Protein AF-A0A0B4CV98-F1 (afdb_monomer_lite)

Organism: NCBI:txid172043

Structure (mmCIF, N/CA/C/O backbone):
data_AF-A0A0B4CV98-F1
#
_entry.id   AF-A0A0B4CV98-F1
#
loop_
_atom_site.group_PDB
_atom_site.i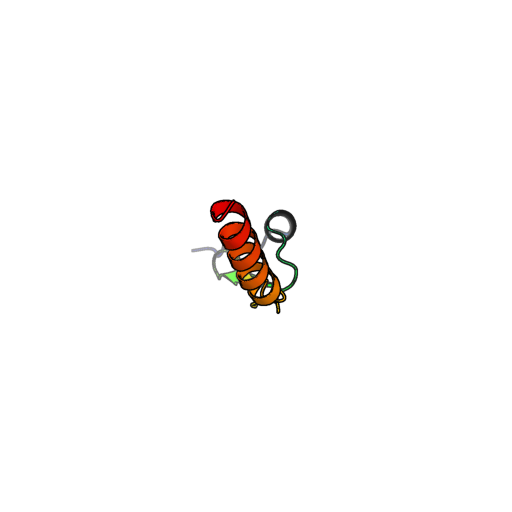d
_atom_site.type_symbol
_atom_site.label_atom_id
_atom_site.label_alt_id
_atom_site.label_comp_id
_atom_site.label_asym_id
_atom_site.label_entity_id
_atom_site.label_seq_id
_atom_site.pdbx_PDB_ins_code
_atom_site.Cartn_x
_atom_site.Cartn_y
_atom_site.Cartn_z
_atom_site.occupancy
_atom_site.B_iso_or_equiv
_atom_site.auth_seq_id
_atom_site.auth_comp_id
_atom_site.auth_asym_id
_atom_site.auth_atom_id
_atom_site.pdbx_PDB_model_num
ATOM 1 N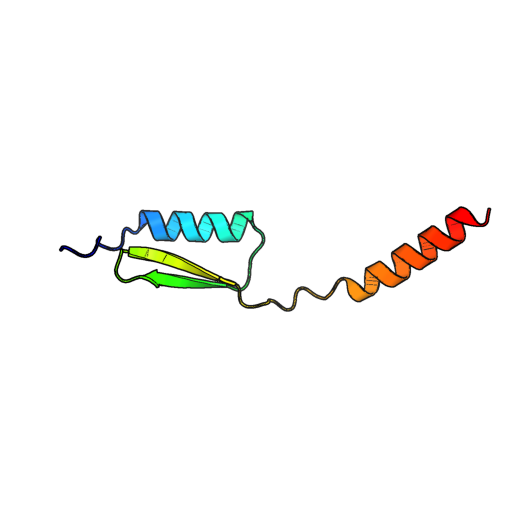 N . MET A 1 1 ? -17.597 -10.208 24.350 1.00 41.28 1 MET A N 1
ATOM 2 C CA . MET A 1 1 ? -16.382 -10.273 23.510 1.00 41.28 1 MET A CA 1
ATOM 3 C C . MET A 1 1 ? -16.096 -8.870 23.001 1.00 41.28 1 MET A C 1
ATOM 5 O O . MET A 1 1 ? -16.899 -8.341 22.246 1.00 41.28 1 MET A O 1
ATOM 9 N N . THR A 1 2 ? -15.044 -8.226 23.496 1.00 52.41 2 THR A N 1
ATOM 10 C CA . THR A 1 2 ? -14.655 -6.857 23.127 1.00 52.41 2 THR A CA 1
ATOM 11 C C . THR A 1 2 ? -13.894 -6.892 21.804 1.00 52.41 2 THR A C 1
ATOM 13 O O . THR A 1 2 ? -12.901 -7.608 21.690 1.00 52.41 2 THR A O 1
ATOM 16 N N . ALA A 1 3 ? -14.362 -6.152 20.799 1.00 54.03 3 ALA A N 1
ATOM 17 C CA . ALA A 1 3 ? -13.610 -5.960 19.563 1.00 54.03 3 ALA A CA 1
ATOM 18 C C . ALA A 1 3 ? -12.249 -5.309 19.900 1.00 54.03 3 ALA A C 1
ATOM 20 O O . ALA A 1 3 ? -12.232 -4.334 20.657 1.00 54.03 3 ALA A O 1
ATOM 21 N N . PRO A 1 4 ? -11.109 -5.820 19.403 1.00 60.47 4 PRO A N 1
ATOM 22 C CA . PRO A 1 4 ? -9.816 -5.178 19.578 1.00 60.47 4 PRO A CA 1
ATOM 23 C C . PRO A 1 4 ? -9.863 -3.788 18.944 1.00 60.47 4 PRO A C 1
ATOM 25 O O . PRO A 1 4 ? -10.172 -3.629 17.763 1.00 60.47 4 PRO A O 1
ATOM 28 N N . ALA A 1 5 ? -9.610 -2.771 19.764 1.00 62.38 5 ALA A N 1
ATOM 29 C CA . ALA A 1 5 ? -9.606 -1.388 19.321 1.00 62.38 5 ALA A CA 1
ATOM 30 C C . ALA A 1 5 ? -8.498 -1.184 18.280 1.00 62.38 5 ALA A C 1
ATOM 32 O O . ALA A 1 5 ? -7.350 -1.559 18.519 1.00 62.38 5 ALA A O 1
ATOM 33 N N . PHE A 1 6 ? -8.847 -0.568 17.150 1.00 66.69 6 PHE A N 1
ATOM 34 C CA . PHE A 1 6 ? -7.900 -0.087 16.147 1.00 66.69 6 PHE A CA 1
ATOM 35 C C . PHE A 1 6 ? -6.727 0.648 16.819 1.00 66.69 6 PHE A C 1
ATOM 37 O O . PHE A 1 6 ? -6.934 1.616 17.558 1.00 66.69 6 PHE A O 1
ATOM 44 N N . ARG A 1 7 ? -5.489 0.202 16.569 1.00 74.94 7 ARG A N 1
ATOM 45 C CA . ARG A 1 7 ? -4.278 0.864 17.069 1.00 74.94 7 ARG A CA 1
ATOM 46 C C . ARG A 1 7 ? -3.579 1.564 15.915 1.00 74.94 7 ARG A C 1
ATOM 48 O O . ARG A 1 7 ? -3.250 0.938 14.912 1.00 74.94 7 ARG A O 1
ATOM 55 N N . LYS A 1 8 ? -3.270 2.853 16.086 1.00 75.50 8 LYS A N 1
ATOM 56 C CA . LYS A 1 8 ? -2.503 3.642 15.101 1.00 75.50 8 LYS A CA 1
ATOM 57 C C . LYS A 1 8 ? -1.184 2.961 14.701 1.00 75.50 8 LYS A C 1
ATOM 59 O O . LYS A 1 8 ? -0.773 3.069 13.554 1.00 75.50 8 LYS A O 1
ATOM 64 N N . SER A 1 9 ? -0.564 2.211 15.616 1.00 83.56 9 SER A N 1
ATOM 65 C CA . SER A 1 9 ? 0.641 1.417 15.349 1.00 83.56 9 SER A CA 1
ATOM 66 C C . SER A 1 9 ? 0.453 0.355 14.266 1.00 83.56 9 SER A C 1
ATOM 68 O O . SER A 1 9 ? 1.386 0.073 13.519 1.00 83.56 9 SER A O 1
ATOM 70 N N . ASP A 1 10 ? -0.734 -0.243 14.180 1.00 83.94 10 ASP A N 1
ATOM 71 C CA . ASP A 1 10 ? -1.007 -1.357 13.270 1.00 83.94 10 ASP A CA 1
ATOM 72 C C . ASP A 1 10 ? -1.256 -0.845 11.847 1.00 83.94 10 ASP A C 1
ATOM 74 O O . ASP A 1 10 ? -0.834 -1.480 10.883 1.00 83.94 10 ASP A O 1
ATOM 78 N N . LEU A 1 11 ? -1.821 0.364 11.719 1.00 85.00 11 LEU A N 1
ATOM 79 C CA . LEU A 1 11 ? -1.873 1.111 10.460 1.00 85.00 11 LEU A CA 1
ATOM 80 C C . LEU A 1 11 ? -0.466 1.380 9.923 1.00 85.00 11 LEU A C 1
ATOM 82 O O . LEU A 1 11 ? -0.167 1.037 8.783 1.00 85.00 11 LEU A O 1
ATOM 86 N N . THR A 1 12 ? 0.412 1.947 10.753 1.00 88.00 12 THR A N 1
ATOM 87 C CA . THR A 1 12 ? 1.781 2.277 10.342 1.00 88.00 12 THR A CA 1
ATOM 88 C C . THR A 1 12 ? 2.558 1.033 9.914 1.00 88.00 12 THR A C 1
ATOM 90 O O . THR A 1 12 ? 3.237 1.068 8.893 1.00 88.00 12 THR A O 1
ATOM 93 N N . LYS A 1 13 ? 2.421 -0.086 10.640 1.00 88.12 13 LYS A N 1
ATOM 94 C CA . LYS A 1 13 ? 3.046 -1.366 10.266 1.00 88.12 13 LYS A CA 1
ATOM 95 C C . LYS A 1 13 ? 2.537 -1.896 8.929 1.00 88.12 13 LYS A C 1
ATOM 97 O O . LYS A 1 13 ? 3.341 -2.342 8.117 1.00 88.12 13 LYS A O 1
ATOM 102 N N . ALA A 1 14 ? 1.227 -1.836 8.696 1.00 87.44 14 ALA A N 1
ATOM 103 C CA . ALA A 1 14 ? 0.639 -2.284 7.439 1.00 87.44 14 ALA A CA 1
ATOM 104 C C . ALA A 1 14 ? 1.108 -1.426 6.252 1.00 87.44 14 ALA A C 1
ATOM 106 O O . ALA A 1 14 ? 1.483 -1.974 5.221 1.00 87.44 14 ALA A O 1
ATOM 107 N N . MET A 1 15 ? 1.179 -0.100 6.416 1.00 87.94 15 MET A N 1
ATOM 108 C CA . MET A 1 15 ? 1.720 0.798 5.387 1.00 87.94 15 MET A CA 1
ATOM 109 C C . MET A 1 15 ? 3.202 0.525 5.098 1.00 87.94 15 MET A C 1
ATOM 111 O O . MET A 1 15 ? 3.602 0.501 3.935 1.00 87.94 15 MET A O 1
ATOM 115 N N . LEU A 1 16 ? 4.012 0.276 6.137 1.00 90.00 16 LEU A N 1
ATOM 116 C CA . LEU A 1 16 ? 5.426 -0.078 5.966 1.00 90.00 16 LEU A CA 1
ATOM 117 C C . LEU A 1 16 ? 5.593 -1.381 5.176 1.00 90.00 16 LEU A C 1
ATOM 119 O O . LEU A 1 16 ? 6.476 -1.473 4.331 1.00 90.00 16 LEU A O 1
ATOM 123 N N . ALA A 1 17 ? 4.737 -2.373 5.437 1.00 88.06 17 ALA A N 1
ATOM 124 C CA . ALA A 1 17 ? 4.753 -3.640 4.716 1.00 88.06 17 ALA A CA 1
ATOM 125 C C . ALA A 1 17 ? 4.421 -3.457 3.226 1.00 88.06 17 ALA A C 1
ATOM 127 O O . ALA A 1 17 ? 5.098 -4.044 2.387 1.00 88.06 17 ALA A O 1
ATOM 128 N N . CYS A 1 18 ? 3.444 -2.605 2.885 1.00 86.44 18 CYS A N 1
ATOM 129 C CA . CYS A 1 18 ? 3.143 -2.278 1.487 1.00 86.44 18 CYS A CA 1
ATOM 130 C C . CYS A 1 18 ? 4.330 -1.606 0.786 1.00 86.44 18 CYS A C 1
ATOM 132 O O . CYS A 1 18 ? 4.685 -2.002 -0.320 1.00 86.44 18 CYS A O 1
ATOM 134 N N . ALA A 1 19 ? 4.970 -0.635 1.446 1.00 86.44 19 ALA A N 1
ATOM 135 C CA . ALA A 1 19 ? 6.137 0.054 0.899 1.00 86.44 19 ALA A CA 1
ATOM 136 C C . ALA A 1 19 ? 7.322 -0.904 0.686 1.00 86.44 19 ALA A C 1
ATOM 138 O O . ALA A 1 19 ? 7.942 -0.889 -0.372 1.00 86.44 19 ALA A O 1
ATOM 139 N N . ALA A 1 20 ? 7.600 -1.783 1.655 1.00 86.88 20 ALA A N 1
ATOM 140 C CA . ALA A 1 20 ? 8.656 -2.792 1.545 1.00 86.88 20 ALA A CA 1
ATOM 141 C C . ALA A 1 20 ? 8.389 -3.820 0.431 1.00 86.88 20 ALA A C 1
ATOM 143 O O . ALA A 1 20 ? 9.330 -4.343 -0.159 1.00 86.88 20 ALA A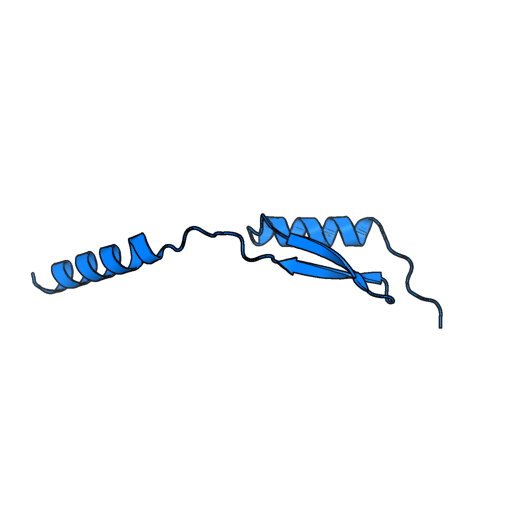 O 1
ATOM 144 N N . ALA A 1 21 ? 7.118 -4.093 0.133 1.00 83.12 21 ALA A N 1
ATOM 145 C CA . ALA A 1 21 ? 6.701 -4.969 -0.956 1.00 83.12 21 ALA A CA 1
ATOM 146 C C . ALA A 1 21 ? 6.630 -4.264 -2.327 1.00 83.12 21 ALA A C 1
ATOM 148 O O . ALA A 1 21 ? 6.263 -4.906 -3.307 1.00 83.12 21 ALA A O 1
ATOM 149 N N . GLY A 1 22 ? 6.933 -2.961 -2.409 1.00 85.81 22 GLY A N 1
ATOM 150 C CA . GLY A 1 22 ? 6.826 -2.186 -3.652 1.00 85.81 22 GLY A CA 1
ATOM 151 C C . GLY A 1 22 ? 5.385 -1.993 -4.138 1.00 85.81 22 GLY A C 1
ATOM 152 O O . GLY A 1 22 ? 5.151 -1.754 -5.319 1.00 85.81 22 GLY A O 1
ATOM 153 N N . VAL A 1 23 ? 4.399 -2.125 -3.247 1.00 84.88 23 VAL A N 1
ATOM 154 C CA . VAL A 1 23 ? 2.987 -1.980 -3.600 1.00 84.88 23 VAL A CA 1
ATOM 155 C C . VAL A 1 23 ? 2.575 -0.520 -3.459 1.00 84.88 23 VAL A C 1
ATOM 157 O O . VAL A 1 23 ? 2.402 -0.013 -2.351 1.00 84.88 23 VAL A O 1
ATOM 160 N N . GLU A 1 24 ? 2.366 0.144 -4.591 1.00 82.06 24 GLU A N 1
ATOM 161 C CA . GLU A 1 24 ? 2.000 1.567 -4.629 1.00 82.06 24 GLU A CA 1
ATOM 162 C C . GLU A 1 24 ? 0.483 1.800 -4.669 1.00 82.06 24 GLU A C 1
ATOM 164 O O . GLU A 1 24 ? -0.006 2.809 -4.167 1.00 82.06 24 GLU A O 1
ATOM 169 N N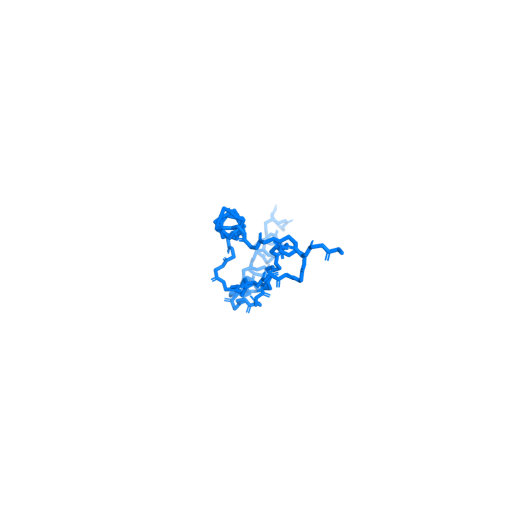 . ASN A 1 25 ? -0.284 0.848 -5.212 1.00 86.31 25 ASN A N 1
ATOM 170 C CA . ASN A 1 25 ? -1.738 0.955 -5.352 1.00 86.31 25 ASN A CA 1
ATOM 171 C C . ASN A 1 25 ? -2.455 -0.065 -4.467 1.00 86.31 25 ASN A C 1
ATOM 173 O O . ASN A 1 25 ? -2.744 -1.191 -4.872 1.00 86.31 25 ASN A O 1
ATOM 177 N N . TYR A 1 26 ? -2.771 0.333 -3.240 1.00 87.56 26 TYR A N 1
ATOM 178 C CA . TYR A 1 26 ? -3.496 -0.516 -2.304 1.00 87.56 26 TYR A CA 1
ATOM 179 C C . TYR A 1 26 ? -4.530 0.266 -1.501 1.00 87.56 26 TYR A C 1
ATOM 181 O O . TYR A 1 26 ? -4.356 1.444 -1.200 1.00 87.56 26 TYR A O 1
ATOM 189 N N . ASP A 1 27 ? -5.589 -0.433 -1.101 1.00 90.06 27 ASP A N 1
ATOM 190 C CA . ASP A 1 27 ? -6.481 0.012 -0.039 1.00 90.06 27 ASP A CA 1
ATOM 191 C C . ASP A 1 27 ? -6.109 -0.687 1.264 1.00 90.06 27 ASP A C 1
ATOM 193 O O . ASP A 1 27 ? -5.896 -1.902 1.301 1.00 90.06 27 ASP A O 1
ATOM 197 N N . LEU A 1 28 ? -6.106 0.063 2.360 1.00 88.44 28 LEU A N 1
ATOM 198 C CA . LEU A 1 28 ? -5.921 -0.470 3.703 1.00 88.44 28 LEU A CA 1
ATOM 199 C C . LEU A 1 28 ? -7.215 -0.296 4.500 1.00 88.44 28 LEU A C 1
ATOM 201 O O . LEU A 1 28 ? -7.739 0.805 4.638 1.00 88.44 28 LEU A O 1
ATOM 205 N N . SER A 1 29 ? -7.737 -1.397 5.031 1.00 90.00 29 SER A N 1
ATOM 206 C CA . SER A 1 29 ? -8.934 -1.423 5.882 1.00 90.00 29 SER A CA 1
ATOM 207 C C . SER A 1 29 ? -8.691 -2.291 7.115 1.00 90.00 29 SER A C 1
ATOM 209 O O . SER A 1 29 ? -7.659 -2.945 7.201 1.00 90.00 29 SER A O 1
ATOM 211 N N . PHE A 1 30 ? -9.612 -2.301 8.078 1.00 88.25 30 PHE A N 1
ATOM 212 C CA . PHE A 1 30 ? -9.501 -3.126 9.284 1.00 88.25 30 PHE A CA 1
ATOM 213 C C . PHE A 1 30 ? -10.737 -4.000 9.436 1.00 88.25 30 PHE A C 1
ATOM 215 O O . PHE A 1 30 ? -11.855 -3.553 9.171 1.00 88.25 30 PHE A O 1
ATOM 222 N N . ASP A 1 31 ? -10.541 -5.249 9.850 1.00 87.19 31 ASP A N 1
ATOM 223 C CA . ASP A 1 31 ? -11.658 -6.122 10.190 1.00 87.19 31 ASP A CA 1
ATOM 224 C C . ASP A 1 31 ? -12.290 -5.735 11.540 1.00 87.19 31 ASP A C 1
ATOM 226 O O . ASP A 1 31 ? -11.808 -4.869 12.276 1.00 87.19 31 ASP A O 1
ATOM 230 N N . ARG A 1 32 ? -13.385 -6.412 11.906 1.00 83.19 32 ARG A N 1
ATOM 231 C CA . ARG A 1 32 ? -14.044 -6.214 13.211 1.00 83.19 32 ARG A CA 1
ATOM 232 C C . ARG A 1 32 ? -13.158 -6.608 14.398 1.00 83.19 32 ARG A C 1
ATOM 234 O O . ARG A 1 32 ? -13.488 -6.275 15.532 1.00 83.19 32 ARG A O 1
ATOM 241 N N . SER A 1 33 ? -12.071 -7.338 14.143 1.00 82.06 33 SER A N 1
ATOM 242 C CA . SER A 1 33 ? -11.062 -7.709 15.125 1.00 82.06 33 SER A CA 1
ATOM 243 C C . SER A 1 33 ? -9.879 -6.720 15.178 1.00 82.06 33 SER A C 1
ATOM 245 O O . SER A 1 33 ? -8.914 -6.969 15.890 1.00 82.06 33 SER A O 1
ATOM 247 N N . GLY A 1 34 ? -9.924 -5.604 14.441 1.00 80.19 34 GLY A N 1
ATOM 248 C CA . GLY A 1 34 ? -8.838 -4.625 14.390 1.00 80.19 34 GLY A CA 1
ATOM 249 C C . GLY A 1 34 ? -7.594 -5.099 13.630 1.00 80.19 34 GLY A C 1
ATOM 250 O O . GLY A 1 34 ? -6.550 -4.457 13.728 1.00 80.19 34 GLY A O 1
ATOM 251 N N . LYS A 1 35 ? -7.673 -6.196 12.866 1.00 85.25 35 LYS A N 1
ATOM 252 C CA . LYS A 1 35 ? -6.573 -6.665 12.015 1.00 85.25 35 LYS A CA 1
ATOM 253 C C . LYS A 1 35 ? -6.566 -5.904 10.688 1.00 85.25 35 LYS A C 1
ATOM 255 O O . LYS A 1 35 ? -7.632 -5.758 10.081 1.00 85.25 35 LYS A O 1
ATOM 260 N N . PRO A 1 36 ? -5.396 -5.442 10.215 1.00 87.31 36 PRO A N 1
ATOM 261 C CA . PRO A 1 36 ? -5.293 -4.776 8.926 1.00 87.31 36 PRO A CA 1
ATOM 262 C C . PRO A 1 36 ? -5.560 -5.763 7.781 1.00 87.31 36 PRO A C 1
ATOM 264 O O . PRO A 1 36 ? -5.023 -6.867 7.749 1.00 87.31 36 PRO A O 1
ATOM 267 N N . ILE A 1 37 ? -6.373 -5.331 6.824 1.00 89.50 37 ILE A N 1
ATOM 268 C CA . ILE A 1 37 ? -6.640 -5.979 5.543 1.00 89.50 37 ILE A CA 1
ATOM 269 C C . ILE A 1 37 ? -6.102 -5.050 4.456 1.00 89.50 37 ILE A C 1
ATOM 271 O O . ILE A 1 37 ? -6.652 -3.965 4.242 1.00 89.50 37 ILE A O 1
ATOM 275 N N . ILE A 1 38 ? -5.058 -5.495 3.760 1.00 89.38 38 ILE A N 1
ATOM 276 C CA . ILE A 1 38 ? -4.479 -4.810 2.602 1.00 89.38 38 ILE A CA 1
ATOM 277 C C . ILE A 1 38 ? -5.102 -5.420 1.346 1.00 89.38 38 ILE A C 1
ATOM 279 O O . ILE A 1 38 ? -4.958 -6.615 1.096 1.00 89.38 38 ILE A O 1
ATOM 283 N N . ARG A 1 39 ? -5.803 -4.608 0.555 1.00 90.12 39 ARG A N 1
ATOM 284 C CA . ARG A 1 39 ? -6.262 -4.983 -0.785 1.00 90.12 39 ARG A CA 1
ATOM 285 C C . ARG A 1 39 ? -5.346 -4.320 -1.792 1.00 90.12 39 ARG A C 1
ATOM 287 O O . ARG A 1 39 ? -5.456 -3.121 -2.033 1.00 90.12 39 ARG A O 1
ATOM 294 N N . VAL A 1 40 ? -4.448 -5.104 -2.367 1.00 85.69 40 VAL A N 1
ATOM 295 C CA . VAL A 1 40 ? -3.644 -4.652 -3.496 1.00 85.69 40 VAL A CA 1
ATOM 296 C C . VAL A 1 40 ? -4.584 -4.545 -4.688 1.00 85.69 40 VAL A C 1
ATOM 298 O O . VAL A 1 40 ? -5.125 -5.552 -5.147 1.00 85.69 40 VAL A O 1
ATOM 301 N N . ARG A 1 41 ? -4.841 -3.321 -5.151 1.00 78.19 41 ARG A N 1
ATOM 302 C CA . ARG A 1 41 ? -5.418 -3.158 -6.483 1.00 78.19 41 ARG A CA 1
ATOM 303 C C . ARG A 1 41 ? -4.286 -3.526 -7.419 1.00 78.19 41 ARG A C 1
ATOM 305 O O . ARG A 1 41 ? -3.163 -3.096 -7.174 1.00 78.19 41 ARG A O 1
ATOM 312 N N . ALA A 1 42 ? -4.544 -4.336 -8.440 1.00 63.97 42 ALA A N 1
ATOM 313 C CA . ALA A 1 42 ? -3.565 -4.476 -9.503 1.00 63.97 42 ALA A CA 1
ATOM 314 C C . ALA A 1 42 ? -3.261 -3.050 -9.977 1.00 63.97 42 ALA A C 1
ATOM 316 O O . ALA A 1 42 ? -4.113 -2.400 -10.589 1.00 63.97 42 ALA A O 1
ATOM 317 N N . SER A 1 43 ? -2.095 -2.514 -9.603 1.00 51.66 43 SER A N 1
ATOM 318 C CA . SER A 1 43 ? -1.550 -1.412 -10.361 1.00 51.66 43 SER A CA 1
ATOM 319 C C . SER A 1 43 ? -1.451 -1.954 -11.777 1.00 51.66 43 SER A C 1
ATOM 321 O O . SER A 1 43 ? -1.215 -3.149 -11.984 1.00 51.66 43 SER A O 1
ATOM 323 N N . ALA A 1 44 ? -1.614 -1.086 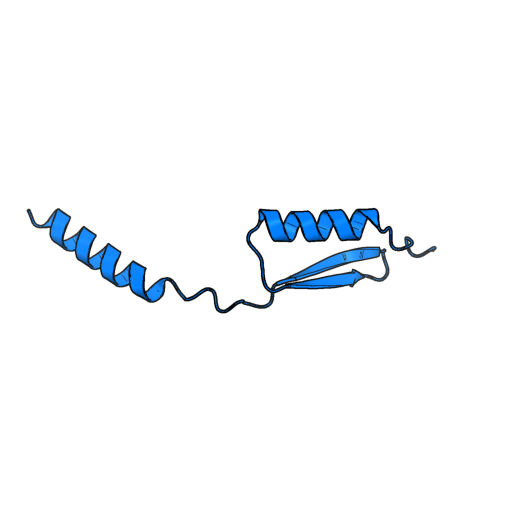-12.765 1.00 51.00 44 ALA A N 1
ATOM 324 C CA . ALA A 1 44 ? -0.920 -1.321 -14.013 1.00 51.00 44 ALA A CA 1
ATOM 325 C C . ALA A 1 44 ? 0.577 -1.278 -13.675 1.00 51.00 44 ALA A C 1
ATOM 327 O O . ALA A 1 44 ? 1.261 -0.287 -13.900 1.00 51.00 44 ALA A O 1
ATOM 328 N N . GLN A 1 45 ? 1.081 -2.336 -13.044 1.00 48.69 45 GLN A N 1
ATOM 329 C CA . GLN A 1 45 ? 2.417 -2.792 -13.288 1.00 48.69 45 GLN A CA 1
ATOM 330 C C . GLN A 1 45 ? 2.390 -2.966 -14.791 1.00 48.69 45 GLN A C 1
ATOM 332 O O . GLN A 1 45 ? 1.664 -3.824 -15.298 1.00 48.69 45 GLN A O 1
ATOM 337 N N . ALA A 1 46 ? 3.004 -2.006 -15.487 1.00 50.25 46 ALA A N 1
ATOM 338 C CA . ALA A 1 46 ? 3.345 -2.159 -16.880 1.00 50.25 46 ALA A CA 1
ATOM 339 C C . ALA A 1 46 ? 3.841 -3.592 -16.985 1.00 50.25 46 ALA A C 1
ATOM 341 O O . ALA A 1 46 ? 4.824 -3.959 -16.341 1.00 50.25 46 ALA A O 1
ATOM 342 N N . THR A 1 47 ? 3.037 -4.432 -17.623 1.00 47.34 47 THR A N 1
ATOM 343 C CA . THR A 1 47 ? 3.392 -5.809 -17.885 1.00 47.34 47 THR A CA 1
ATOM 344 C C . THR A 1 47 ? 4.795 -5.748 -18.475 1.00 47.34 47 THR A C 1
ATOM 346 O O . THR A 1 47 ? 4.952 -5.123 -19.528 1.00 47.34 47 THR A O 1
ATOM 349 N N . PRO A 1 48 ? 5.811 -6.380 -17.865 1.00 54.41 48 PRO A N 1
ATOM 350 C CA . PRO A 1 48 ? 7.073 -6.608 -18.548 1.00 54.41 48 PRO A CA 1
ATOM 351 C C . PRO A 1 48 ? 6.889 -7.654 -19.661 1.00 54.41 48 PRO A C 1
ATOM 353 O O . PRO A 1 48 ? 7.854 -8.246 -20.117 1.00 54.41 48 PRO A O 1
ATOM 356 N N . ASP A 1 49 ? 5.664 -7.885 -20.150 1.00 52.03 49 ASP A N 1
ATOM 357 C CA . ASP A 1 49 ? 5.401 -8.649 -21.368 1.00 52.03 49 ASP A CA 1
ATOM 358 C C . ASP A 1 49 ? 6.153 -8.054 -22.567 1.00 52.03 49 ASP A C 1
ATOM 360 O O . ASP A 1 49 ? 6.474 -8.782 -23.502 1.00 52.03 49 ASP A O 1
ATOM 364 N N . HIS A 1 50 ? 6.489 -6.757 -22.530 1.00 52.50 50 HIS A N 1
ATOM 365 C CA . HIS A 1 50 ? 7.349 -6.146 -23.544 1.00 52.50 50 HIS A CA 1
ATOM 366 C C . HIS A 1 50 ? 8.831 -6.546 -23.432 1.00 52.50 50 HIS A C 1
ATOM 368 O O . HIS A 1 50 ? 9.523 -6.499 -24.444 1.00 52.50 50 HIS A O 1
ATOM 374 N N . ASP A 1 51 ? 9.303 -6.979 -22.259 1.00 56.56 51 ASP A N 1
ATOM 375 C CA . ASP A 1 51 ? 10.700 -7.387 -22.050 1.00 56.56 51 ASP A CA 1
ATOM 376 C C . ASP A 1 51 ? 10.892 -8.906 -22.099 1.00 56.56 51 ASP A C 1
ATOM 378 O O . ASP A 1 51 ? 11.926 -9.363 -22.567 1.00 56.56 51 ASP A O 1
ATOM 382 N N . ILE A 1 52 ? 9.897 -9.718 -21.723 1.00 66.12 52 ILE A N 1
ATOM 383 C CA . ILE A 1 52 ? 10.056 -11.185 -21.721 1.00 66.12 52 ILE A CA 1
ATOM 384 C C . ILE A 1 52 ? 10.254 -11.729 -23.143 1.00 66.12 52 ILE A C 1
ATOM 386 O O . ILE A 1 52 ? 11.104 -12.588 -23.366 1.00 66.12 52 ILE A O 1
ATOM 390 N N . ALA A 1 53 ? 9.498 -11.231 -24.127 1.00 72.00 53 AL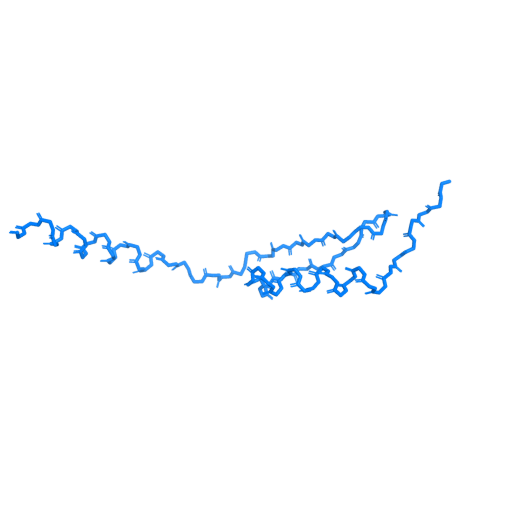A A N 1
ATOM 391 C CA . ALA A 1 53 ? 9.657 -11.667 -25.516 1.00 72.00 53 ALA A CA 1
ATOM 392 C C . ALA A 1 53 ? 11.030 -11.267 -26.086 1.00 72.00 53 ALA A C 1
ATOM 394 O O . ALA A 1 53 ? 11.662 -12.063 -26.778 1.00 72.00 53 ALA A O 1
ATOM 395 N N . ALA A 1 54 ? 11.508 -10.066 -25.746 1.00 70.81 54 ALA A N 1
ATOM 396 C CA . ALA A 1 54 ? 12.812 -9.567 -26.169 1.00 70.81 54 ALA A CA 1
ATOM 397 C C . ALA A 1 54 ? 13.971 -10.313 -25.483 1.00 70.81 54 ALA A C 1
ATOM 399 O O . ALA A 1 54 ? 14.949 -10.661 -26.144 1.00 70.81 54 ALA A O 1
ATOM 400 N N . GLU A 1 55 ? 13.854 -10.618 -24.186 1.00 69.75 55 GLU A N 1
ATOM 401 C CA . GLU A 1 55 ? 14.826 -11.428 -23.443 1.00 69.75 55 GLU A CA 1
ATOM 402 C C . GLU A 1 55 ? 14.895 -12.865 -23.971 1.00 69.75 55 GLU A C 1
ATOM 404 O O . GLU A 1 55 ? 15.990 -13.399 -24.149 1.00 69.75 55 GLU A O 1
ATOM 409 N N . LEU A 1 56 ? 13.750 -13.486 -24.278 1.00 78.44 56 LEU A N 1
ATOM 410 C CA . LEU A 1 56 ? 13.705 -14.830 -24.862 1.00 78.44 56 LEU A CA 1
ATOM 411 C C . LEU A 1 56 ? 14.338 -14.868 -26.256 1.00 78.44 56 LEU A C 1
ATOM 413 O O . LEU A 1 56 ? 15.085 -15.796 -26.567 1.00 78.44 56 LEU A O 1
ATOM 417 N N . GLU A 1 57 ? 14.076 -13.859 -27.088 1.00 81.12 57 GLU A N 1
ATOM 418 C CA . GLU A 1 57 ? 14.670 -13.766 -28.422 1.00 81.12 57 GLU A CA 1
ATOM 419 C C . GLU A 1 57 ? 16.188 -13.528 -28.352 1.00 81.12 57 GLU A C 1
ATOM 421 O O . GLU A 1 57 ? 16.953 -14.154 -29.091 1.00 81.12 57 GLU A O 1
ATOM 426 N N . ALA A 1 58 ? 16.644 -12.675 -27.429 1.00 81.88 58 ALA A N 1
ATOM 427 C CA . ALA A 1 58 ? 18.064 -12.441 -27.183 1.00 81.88 58 ALA A CA 1
ATOM 428 C C . ALA A 1 58 ? 18.776 -13.702 -26.665 1.00 81.88 58 ALA A C 1
ATOM 430 O O . ALA A 1 58 ? 19.877 -14.016 -27.117 1.00 81.88 58 ALA A O 1
ATOM 431 N N . TRP A 1 59 ? 18.139 -14.452 -25.762 1.00 80.50 59 TRP A N 1
ATOM 432 C CA . TRP A 1 59 ? 18.671 -15.714 -25.252 1.00 80.50 59 TRP A CA 1
ATOM 433 C C . TRP A 1 59 ? 18.740 -16.794 -26.338 1.00 80.50 59 TRP A C 1
ATOM 435 O O . TRP A 1 59 ? 19.751 -17.485 -26.433 1.00 80.50 59 TRP A O 1
ATOM 445 N N . SER A 1 60 ? 17.716 -16.900 -27.195 1.00 83.00 60 SER A N 1
ATOM 446 C CA . SER A 1 60 ? 17.711 -17.842 -28.323 1.00 83.00 60 SER A CA 1
ATOM 447 C C . SER A 1 60 ? 18.868 -17.576 -29.286 1.00 83.00 60 SER A C 1
ATOM 449 O O . SER A 1 60 ? 19.579 -18.506 -29.647 1.00 83.00 60 SER A O 1
ATOM 451 N N . ARG A 1 61 ? 19.114 -16.310 -29.657 1.00 82.38 61 ARG A N 1
ATOM 452 C CA . ARG A 1 61 ? 20.233 -15.952 -30.548 1.00 82.38 61 ARG A CA 1
ATOM 453 C C . ARG A 1 61 ? 21.601 -16.240 -29.930 1.00 82.38 61 ARG A C 1
ATOM 455 O O . ARG A 1 61 ? 22.514 -16.628 -30.642 1.00 82.38 61 ARG A O 1
ATOM 462 N N . ALA A 1 62 ? 21.743 -16.077 -28.615 1.00 78.69 62 ALA A N 1
ATOM 463 C CA . ALA A 1 62 ? 22.990 -16.367 -27.906 1.00 78.69 62 ALA A CA 1
ATOM 464 C C . ALA A 1 62 ? 23.298 -17.874 -27.770 1.00 78.69 62 ALA A C 1
ATOM 466 O O . ALA A 1 62 ? 24.398 -18.222 -27.352 1.00 78.69 62 ALA A O 1
ATOM 467 N N . GLN A 1 63 ? 22.339 -18.758 -28.066 1.00 74.19 63 GLN A N 1
ATOM 468 C CA . GLN A 1 63 ? 22.516 -20.219 -28.075 1.00 74.19 63 GLN A CA 1
ATOM 469 C C . GLN A 1 63 ? 22.822 -20.777 -29.480 1.00 74.19 63 GLN A C 1
ATOM 471 O O . GLN A 1 63 ? 23.096 -21.969 -29.603 1.00 74.19 63 GLN A O 1
ATOM 476 N N . GLU A 1 64 ? 22.728 -19.950 -30.528 1.00 67.19 64 GLU A N 1
ATOM 477 C CA . GLU A 1 64 ? 22.920 -20.350 -31.933 1.00 67.19 64 GLU A CA 1
ATOM 478 C C . GLU A 1 64 ? 24.334 -20.050 -32.486 1.00 67.19 64 GLU A C 1
ATOM 480 O O . GLU A 1 64 ? 24.628 -20.466 -33.607 1.00 67.19 64 GLU A O 1
ATOM 485 N N . ASP A 1 65 ? 25.204 -19.396 -31.700 1.00 52.66 65 ASP A N 1
ATOM 486 C CA . ASP A 1 65 ? 26.661 -19.233 -31.925 1.00 52.66 65 ASP A CA 1
ATOM 487 C C . ASP A 1 65 ? 27.473 -20.227 -31.066 1.00 52.66 65 ASP A C 1
ATOM 489 O O . ASP A 1 65 ? 28.540 -20.697 -31.533 1.00 52.66 65 ASP A O 1
#

Radius of gyration: 20.37 Å; chains: 1; bounding box: 43×24×55 Å

Secondary structure (DSSP, 8-state):
-PPPP--HHHHHHHHHHHHHTT--SEEEEE-TTS-EEEEE-------THHHHHHHHHHHHHHT--

Sequence (65 aa):
MTAPAFRKSDLTKAMLACAAAGVENYDLSFDRSGKPIIRVRASAQATPDHDIAAELEAWSRAQED

pLDDT: mean 75.4, std 14.16, range [41.28, 90.12]

Foldseek 3Di:
DDQPDADPVQVVVVVVVCVVVVQPAWDWDADSNNHIDIGRDPDCPVPCPVVVVVVVVVVVVVVVD